Protein AF-A0A848WI42-F1 (afdb_monomer_lite)

Radius of gyration: 20.09 Å; chains: 1; bounding box: 35×36×58 Å

Sequence (71 aa):
MQHTLQNQIARIVVDRHLSLHDAESVILNKVTLTLSPVARSRCKDSHDRLCKAIKEDRHIYGLTTGFGPLA

Secondary structure (DSSP, 8-state):
---------EEEEESS---HHHHHHHHTTSEEEEE-HHHHHHHHHHHHHHHHHHHTT---TTTSS-SGGG-

pLDDT: mean 91.27, std 14.63, range [41.84, 98.88]

Foldseek 3Di:
DDPPPPPPQAEDEDEPDDDPVNVVCVVVSSHYYDYDPVNVVVVVVVVVVVVVCLVVCHPDAPRNFDDDPGD

Structure (mmCIF, N/CA/C/O backbone):
data_AF-A0A848WI42-F1
#
_entry.id   AF-A0A848WI42-F1
#
loop_
_atom_site.group_PDB
_atom_site.id
_atom_site.type_symbol
_atom_site.label_atom_id
_atom_site.label_alt_id
_atom_site.label_comp_id
_atom_site.label_asym_id
_atom_site.label_entity_id
_atom_site.label_seq_id
_atom_site.pdbx_PDB_ins_code
_atom_site.Cartn_x
_atom_site.Cartn_y
_atom_site.Cartn_z
_atom_site.occupancy
_atom_site.B_iso_or_equiv
_atom_site.auth_seq_id
_atom_site.auth_comp_id
_atom_site.auth_asym_id
_atom_site.auth_atom_id
_atom_site.pdbx_PDB_model_num
ATOM 1 N N . MET A 1 1 ? -11.382 -22.479 38.915 1.00 41.84 1 MET A N 1
ATOM 2 C CA . MET A 1 1 ? -11.871 -22.057 37.585 1.00 41.84 1 MET A CA 1
ATOM 3 C C . MET A 1 1 ? -11.288 -20.684 37.288 1.00 41.84 1 MET A C 1
ATOM 5 O O . MET A 1 1 ? -11.781 -19.696 37.809 1.00 41.84 1 MET A O 1
ATOM 9 N N . GLN A 1 2 ? -10.160 -20.636 36.576 1.00 44.34 2 GLN A N 1
ATOM 10 C CA . GLN A 1 2 ? -9.507 -19.384 36.183 1.00 44.34 2 GLN A CA 1
ATOM 11 C C . GLN A 1 2 ? -10.171 -18.890 34.894 1.00 44.34 2 GLN A C 1
ATOM 13 O O . GLN A 1 2 ? -10.085 -19.554 33.865 1.00 44.34 2 GLN A O 1
ATOM 18 N N . HIS A 1 3 ? -10.868 -17.757 34.957 1.00 46.31 3 HIS A N 1
ATOM 19 C CA . HIS A 1 3 ? -11.377 -17.082 33.768 1.00 46.31 3 HIS A CA 1
ATOM 20 C C . HIS A 1 3 ? -10.201 -16.438 33.030 1.00 46.31 3 HIS A C 1
ATOM 22 O O . HIS A 1 3 ? -9.692 -15.396 33.438 1.00 46.31 3 HIS A O 1
ATOM 28 N N . THR A 1 4 ? -9.753 -17.062 31.943 1.00 50.22 4 THR A N 1
ATOM 29 C CA . THR A 1 4 ? -8.851 -16.432 30.978 1.00 50.22 4 THR A CA 1
ATOM 30 C C . THR A 1 4 ? -9.636 -15.345 30.246 1.00 50.22 4 THR A C 1
ATOM 32 O O . THR A 1 4 ? -10.361 -15.623 29.293 1.00 50.22 4 THR A O 1
ATOM 35 N N . LEU A 1 5 ? -9.535 -14.101 30.714 1.00 54.38 5 LEU A N 1
ATOM 36 C CA . LEU A 1 5 ? -9.980 -12.929 29.965 1.00 54.38 5 LEU A CA 1
ATOM 37 C C . LEU A 1 5 ? -9.103 -12.825 28.710 1.00 54.38 5 LEU A C 1
ATOM 39 O O . LEU A 1 5 ? -7.985 -12.316 28.756 1.00 54.38 5 LEU A O 1
ATOM 43 N N . GLN A 1 6 ? -9.586 -13.358 27.588 1.00 54.50 6 GLN A N 1
ATOM 44 C CA . GLN A 1 6 ? -9.031 -13.054 26.274 1.00 54.50 6 GLN A CA 1
ATOM 45 C C . GLN A 1 6 ? -9.243 -11.562 26.026 1.00 54.50 6 GLN A C 1
ATOM 47 O O . GLN A 1 6 ? -10.325 -11.131 25.636 1.00 54.50 6 GLN A O 1
ATOM 52 N N . ASN A 1 7 ? -8.208 -10.772 26.304 1.00 56.22 7 ASN A N 1
ATOM 53 C CA . ASN A 1 7 ? -8.164 -9.352 25.997 1.00 56.22 7 ASN A CA 1
ATOM 54 C C . ASN A 1 7 ? -8.334 -9.197 24.477 1.00 56.22 7 ASN A C 1
ATOM 56 O O . ASN A 1 7 ? -7.401 -9.431 23.707 1.00 56.22 7 ASN A O 1
ATOM 60 N N . GLN A 1 8 ? -9.545 -8.867 24.028 1.00 67.44 8 GLN A N 1
ATOM 61 C CA . GLN A 1 8 ? -9.801 -8.538 22.632 1.00 67.44 8 GLN A CA 1
ATOM 62 C C . GLN A 1 8 ? -9.164 -7.177 22.356 1.00 67.44 8 GLN A C 1
ATOM 64 O O . GLN A 1 8 ? -9.734 -6.135 22.668 1.00 67.44 8 GLN A O 1
ATOM 69 N N . ILE A 1 9 ? -7.953 -7.187 21.799 1.00 79.44 9 ILE A N 1
ATOM 70 C CA . ILE A 1 9 ? -7.306 -5.967 21.314 1.00 79.44 9 ILE A CA 1
ATOM 71 C C . ILE A 1 9 ? -8.197 -5.383 20.212 1.00 79.44 9 ILE A C 1
ATOM 73 O O . ILE A 1 9 ? -8.510 -6.066 19.232 1.00 79.44 9 ILE A O 1
ATOM 77 N N . ALA A 1 10 ? -8.620 -4.130 20.379 1.00 87.44 10 ALA A N 1
ATOM 78 C CA . ALA A 1 10 ? -9.478 -3.454 19.415 1.00 87.44 10 ALA A CA 1
ATOM 79 C C . ALA A 1 10 ? -8.795 -3.345 18.038 1.00 87.44 10 ALA A C 1
ATOM 81 O O . ALA A 1 10 ? -7.566 -3.374 17.916 1.00 87.44 10 ALA A O 1
ATOM 82 N N . ARG A 1 11 ? -9.595 -3.252 16.973 1.00 94.38 11 ARG A N 1
ATOM 83 C CA . ARG A 1 11 ? -9.106 -3.255 15.589 1.00 94.38 11 ARG A CA 1
ATOM 84 C C . ARG A 1 11 ? -9.614 -2.043 14.828 1.00 94.38 11 ARG A C 1
ATOM 86 O O . ARG A 1 11 ? -10.816 -1.809 14.775 1.00 94.38 11 ARG A O 1
ATOM 93 N N . ILE A 1 12 ? -8.696 -1.347 14.169 1.00 95.31 12 ILE A N 1
ATOM 94 C CA . ILE A 1 12 ? -8.997 -0.263 13.236 1.00 95.31 12 ILE A CA 1
ATOM 95 C C . ILE A 1 12 ? -8.893 -0.807 11.807 1.00 95.31 12 ILE A C 1
ATOM 97 O O . ILE A 1 12 ? -7.921 -1.478 11.442 1.00 95.31 12 ILE A O 1
ATOM 101 N N . VAL A 1 13 ? -9.910 -0.526 10.990 1.00 96.69 13 VAL A N 1
ATOM 102 C CA . VAL A 1 13 ? -9.922 -0.848 9.558 1.00 96.69 13 VAL A CA 1
ATOM 103 C C . VAL A 1 13 ? -9.556 0.410 8.778 1.00 96.69 13 VAL A C 1
ATOM 105 O O . VAL A 1 13 ? -10.327 1.364 8.719 1.00 96.69 13 VAL A O 1
ATOM 108 N N . VAL A 1 14 ? -8.371 0.411 8.180 1.00 97.06 14 VAL A N 1
ATOM 109 C CA . VAL A 1 14 ? -7.800 1.562 7.476 1.00 97.06 14 VAL A CA 1
ATOM 110 C C . VAL A 1 14 ? -8.205 1.536 6.009 1.00 97.06 14 VAL A C 1
ATOM 112 O O . VAL A 1 14 ? -8.000 0.534 5.324 1.00 97.06 14 VAL A O 1
ATOM 115 N N . ASP A 1 15 ? -8.729 2.657 5.509 1.00 97.12 15 ASP A N 1
ATOM 116 C CA . ASP A 1 15 ? -8.967 2.855 4.076 1.00 97.12 15 ASP A CA 1
ATOM 117 C C . ASP A 1 15 ? -8.092 3.967 3.483 1.00 97.12 15 ASP A C 1
ATOM 119 O O . ASP A 1 15 ? -7.205 3.700 2.671 1.00 97.12 15 ASP A O 1
ATOM 123 N N . ARG A 1 16 ? -8.345 5.220 3.876 1.00 97.25 16 ARG A N 1
ATOM 124 C CA . ARG A 1 16 ? -7.621 6.408 3.381 1.00 97.25 16 ARG A CA 1
ATOM 125 C C . ARG A 1 16 ? -7.074 7.302 4.484 1.00 97.25 16 ARG A C 1
ATOM 127 O O . ARG A 1 16 ? -6.057 7.948 4.272 1.00 97.25 16 ARG A O 1
ATOM 134 N N . HIS A 1 17 ? -7.761 7.363 5.619 1.00 96.19 17 HIS A N 1
ATOM 135 C CA . HIS A 1 17 ? -7.448 8.274 6.710 1.00 96.19 17 HIS A CA 1
ATOM 136 C C . HIS A 1 17 ? -7.127 7.500 7.988 1.00 96.19 17 HIS A C 1
ATOM 138 O O . HIS A 1 17 ? -7.715 6.450 8.247 1.00 96.19 17 HIS A O 1
ATOM 144 N N . LEU A 1 18 ? -6.210 8.063 8.768 1.00 95.56 18 LEU A N 1
ATOM 145 C CA . LEU A 1 18 ? -5.905 7.723 10.150 1.00 95.56 18 LEU A CA 1
ATOM 146 C C . LEU A 1 18 ? -5.733 9.045 10.894 1.00 95.56 18 LEU A C 1
ATOM 148 O O . LEU A 1 18 ? -5.041 9.941 10.398 1.00 95.56 18 LEU A O 1
ATOM 152 N N . SER A 1 19 ? -6.348 9.167 12.065 1.00 96.88 19 SER A N 1
ATOM 153 C CA . SER A 1 19 ? -6.116 10.317 12.933 1.00 96.88 19 SER A CA 1
ATOM 154 C C . SER A 1 19 ? -4.801 10.157 13.709 1.00 96.88 19 SER A C 1
ATOM 156 O O . SER A 1 19 ? -4.245 9.060 13.812 1.00 96.88 19 SER A O 1
ATOM 158 N N . LEU A 1 20 ? -4.307 11.245 14.311 1.00 97.56 20 LEU A N 1
ATOM 159 C CA . LEU A 1 20 ? -3.149 11.173 15.215 1.00 97.56 20 LEU A CA 1
ATOM 160 C C . LEU A 1 20 ? -3.434 10.294 16.442 1.00 97.56 20 LEU A C 1
ATOM 162 O O . LEU A 1 20 ? -2.544 9.592 16.913 1.00 97.56 20 LEU A O 1
ATOM 166 N N . HIS A 1 21 ? -4.679 10.295 16.920 1.00 96.38 21 HIS A N 1
ATOM 167 C CA . HIS A 1 21 ? -5.100 9.454 18.036 1.00 96.38 21 HIS A CA 1
ATOM 168 C C . HIS A 1 21 ? -5.064 7.959 17.685 1.00 96.38 21 HIS A C 1
ATOM 170 O O . HIS A 1 21 ? -4.617 7.136 18.489 1.00 96.38 21 HIS A O 1
ATOM 176 N N . ASP A 1 22 ? -5.477 7.600 16.466 1.00 95.19 22 ASP A N 1
ATOM 177 C CA . ASP A 1 22 ? -5.365 6.224 15.974 1.00 95.19 22 ASP A CA 1
ATOM 178 C C . ASP A 1 22 ? -3.895 5.800 15.885 1.00 95.19 22 ASP A C 1
ATOM 180 O O . ASP A 1 22 ? -3.535 4.708 16.323 1.00 95.19 22 ASP A O 1
ATOM 184 N N . ALA A 1 23 ? -3.029 6.679 15.367 1.00 95.69 23 ALA A N 1
ATOM 185 C CA . ALA A 1 23 ? -1.596 6.418 15.263 1.00 95.69 23 ALA A CA 1
ATOM 186 C C . ALA A 1 23 ? -0.947 6.199 16.641 1.00 95.69 23 ALA A C 1
ATOM 188 O O . ALA A 1 23 ? -0.217 5.225 16.827 1.00 95.69 23 ALA A O 1
ATOM 189 N N . GLU A 1 24 ? -1.256 7.050 17.622 1.00 97.56 24 GLU A N 1
ATOM 190 C CA . GLU A 1 24 ? -0.790 6.887 19.002 1.00 97.56 24 GLU A CA 1
ATOM 191 C C . GLU A 1 24 ? -1.272 5.555 19.595 1.00 97.56 24 GLU A C 1
ATOM 193 O O . GLU A 1 24 ? -0.494 4.813 20.198 1.00 97.56 24 GLU A O 1
ATOM 198 N N . SER A 1 25 ? -2.540 5.206 19.374 1.00 95.38 25 SER A N 1
ATOM 199 C CA . SER A 1 25 ? -3.123 3.961 19.880 1.00 95.38 25 SER A CA 1
ATOM 200 C C . SER A 1 25 ? -2.440 2.717 19.307 1.00 95.38 25 SER A C 1
ATOM 202 O O . SER A 1 25 ? -2.274 1.727 20.022 1.00 95.38 25 SER A O 1
ATOM 204 N N . VAL A 1 26 ? -2.010 2.766 18.043 1.00 95.00 26 VAL A N 1
ATOM 205 C CA . VAL A 1 26 ? -1.223 1.699 17.407 1.00 95.00 26 VAL A CA 1
ATOM 206 C C . VAL A 1 26 ? 0.173 1.611 18.025 1.00 95.00 26 VAL A C 1
ATOM 208 O O . VAL A 1 26 ? 0.592 0.523 18.410 1.00 95.00 26 VAL A O 1
ATOM 211 N N . ILE A 1 27 ? 0.873 2.741 18.173 1.00 96.25 27 ILE A N 1
ATOM 212 C CA . ILE A 1 27 ? 2.232 2.798 18.748 1.00 96.25 27 ILE A CA 1
ATOM 213 C C . ILE A 1 27 ? 2.246 2.265 20.187 1.00 96.25 27 ILE A C 1
ATOM 215 O O . ILE A 1 27 ? 3.156 1.535 20.578 1.00 96.25 27 ILE A O 1
ATOM 219 N N . LEU A 1 28 ? 1.212 2.588 20.965 1.00 96.00 28 LEU A N 1
ATOM 220 C CA . LEU A 1 28 ? 1.047 2.127 22.343 1.00 96.00 28 LEU A CA 1
ATOM 221 C C . LEU A 1 28 ? 0.480 0.698 22.450 1.00 96.00 28 LEU A C 1
ATOM 223 O O . LEU A 1 28 ? 0.133 0.271 23.551 1.00 96.00 28 LEU A O 1
ATOM 227 N N . ASN A 1 29 ? 0.372 -0.042 21.339 1.00 92.31 29 ASN A N 1
ATOM 228 C CA . ASN A 1 29 ? -0.147 -1.414 21.267 1.00 92.31 29 ASN A CA 1
ATOM 229 C C 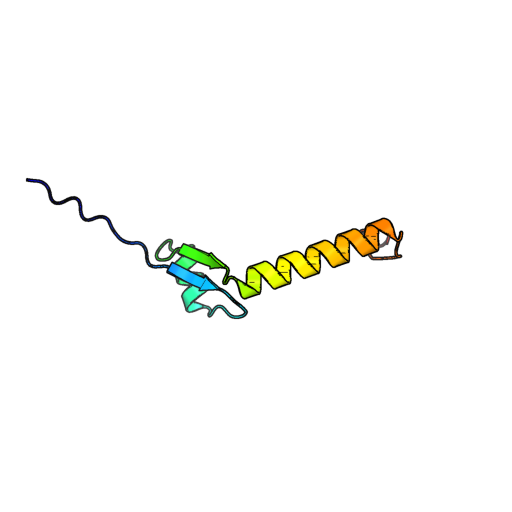. ASN A 1 29 ? -1.569 -1.586 21.842 1.00 92.31 29 ASN A C 1
ATOM 231 O O . ASN A 1 29 ? -1.938 -2.666 22.304 1.00 92.31 29 ASN A O 1
ATOM 235 N N . LYS A 1 30 ? -2.387 -0.525 21.811 1.00 93.81 30 LYS A N 1
ATOM 236 C CA . LYS A 1 30 ? -3.783 -0.547 22.286 1.00 93.81 30 LYS A CA 1
ATOM 237 C C . LYS A 1 30 ? -4.744 -1.101 21.236 1.00 93.81 30 LYS A C 1
ATOM 239 O O . LYS A 1 30 ? -5.811 -1.605 21.581 1.00 93.81 30 LYS A O 1
ATOM 244 N N . VAL A 1 31 ? -4.375 -0.994 19.960 1.00 95.69 31 VAL A N 1
ATOM 245 C CA . VAL A 1 31 ? -5.181 -1.435 18.817 1.00 95.69 31 VAL A CA 1
ATOM 246 C C . VAL A 1 31 ? -4.313 -2.115 17.762 1.00 95.69 31 VAL A C 1
ATOM 248 O O . VAL A 1 31 ? -3.115 -1.861 17.662 1.00 95.69 31 VAL A O 1
ATOM 251 N N . THR A 1 32 ? -4.932 -2.949 16.930 1.00 95.25 32 THR A N 1
ATOM 252 C CA . THR A 1 32 ? -4.319 -3.510 15.716 1.00 95.25 32 THR A CA 1
ATOM 253 C C . THR A 1 32 ? -4.890 -2.859 14.461 1.00 95.25 32 THR A C 1
ATOM 255 O O . THR A 1 32 ? -6.047 -2.434 14.442 1.00 95.25 32 THR A O 1
ATOM 258 N N . LEU A 1 33 ? -4.096 -2.808 13.388 1.00 95.56 33 LEU A N 1
ATOM 259 C CA . LEU A 1 33 ? -4.534 -2.307 12.086 1.00 95.56 33 LEU A CA 1
ATOM 260 C C . LEU A 1 33 ? -4.863 -3.448 11.124 1.00 95.56 33 LEU A C 1
ATOM 262 O O . LEU A 1 33 ? -4.174 -4.465 11.069 1.00 95.56 33 LEU A O 1
ATOM 266 N N . THR A 1 34 ? -5.883 -3.233 10.302 1.00 96.50 34 THR A N 1
ATOM 267 C CA . THR A 1 34 ? -6.158 -4.040 9.107 1.00 96.50 34 THR A CA 1
ATOM 268 C C . THR A 1 34 ? -6.513 -3.130 7.942 1.00 96.50 34 THR A C 1
ATOM 270 O O . THR A 1 34 ? -7.051 -2.047 8.146 1.00 96.50 34 THR A O 1
ATOM 273 N N . LEU A 1 35 ? -6.217 -3.552 6.713 1.00 97.62 35 LEU A N 1
ATOM 274 C CA . LEU A 1 35 ? -6.633 -2.814 5.521 1.00 97.62 35 LEU A CA 1
ATOM 275 C C . LEU A 1 35 ? -8.082 -3.135 5.168 1.00 97.62 35 LEU A C 1
A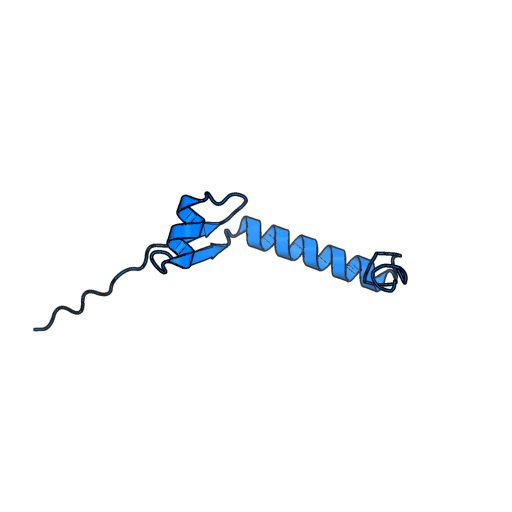TOM 277 O O . LEU A 1 35 ? -8.480 -4.304 5.168 1.00 97.62 35 LEU A O 1
ATOM 281 N N . SER A 1 36 ? -8.829 -2.107 4.774 1.00 98.19 36 SER A N 1
ATOM 282 C CA . SER A 1 36 ? -10.116 -2.289 4.117 1.00 98.19 36 SER A CA 1
ATOM 283 C C . SER A 1 36 ? -9.932 -3.108 2.823 1.00 98.19 36 SER A C 1
ATOM 285 O O . SER A 1 36 ? -8.872 -3.042 2.178 1.00 98.19 36 SER A O 1
ATOM 287 N N . PRO A 1 37 ? -10.956 -3.858 2.381 1.00 98.31 37 PRO A N 1
ATOM 288 C CA . PRO A 1 37 ? -10.909 -4.551 1.095 1.00 98.31 37 PRO A CA 1
ATOM 289 C C . PRO A 1 37 ? -10.636 -3.603 -0.083 1.00 98.31 37 PRO A C 1
ATOM 291 O O . PRO A 1 37 ? -9.883 -3.939 -0.996 1.00 98.31 37 PRO A O 1
ATOM 294 N N . VAL A 1 38 ? -11.191 -2.388 -0.037 1.00 98.19 38 VAL A N 1
ATOM 295 C CA . VAL A 1 38 ? -11.031 -1.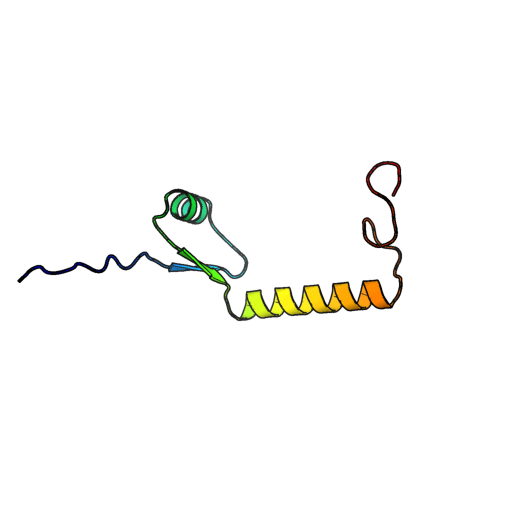393 -1.106 1.00 98.19 38 VAL A CA 1
ATOM 296 C C . VAL A 1 38 ? -9.605 -0.840 -1.133 1.00 98.19 38 VAL A C 1
ATOM 298 O O . VAL A 1 38 ? -9.022 -0.709 -2.208 1.00 98.19 38 VAL A O 1
ATOM 301 N N . ALA A 1 39 ? -8.999 -0.570 0.026 1.00 98.50 39 ALA A N 1
ATOM 302 C CA . ALA A 1 39 ? -7.598 -0.166 0.114 1.00 98.50 39 ALA A CA 1
ATOM 303 C C . ALA A 1 39 ? -6.673 -1.249 -0.440 1.00 98.50 39 ALA A C 1
ATOM 305 O O . ALA A 1 39 ? -5.801 -0.949 -1.256 1.00 98.50 39 ALA A O 1
ATOM 306 N N . ARG A 1 40 ? -6.922 -2.515 -0.081 1.00 98.56 40 ARG A N 1
ATOM 307 C CA . ARG A 1 40 ? -6.181 -3.659 -0.627 1.00 98.56 40 ARG A CA 1
ATOM 308 C C . ARG A 1 40 ? -6.280 -3.723 -2.154 1.00 98.56 40 ARG A C 1
ATOM 310 O O . ARG A 1 40 ? -5.256 -3.913 -2.807 1.00 98.56 40 ARG A O 1
ATOM 317 N N . SER A 1 41 ? -7.472 -3.515 -2.719 1.00 98.62 41 SER A N 1
ATOM 318 C CA . SER A 1 41 ? -7.664 -3.459 -4.175 1.00 98.62 41 SER A CA 1
ATOM 319 C C . SER A 1 41 ? -6.854 -2.329 -4.812 1.00 98.62 41 SER A C 1
ATOM 321 O O . SER A 1 41 ? -6.111 -2.573 -5.756 1.00 98.62 41 SER A O 1
ATOM 323 N N . ARG A 1 42 ? -6.904 -1.109 -4.258 1.00 98.69 42 ARG A N 1
ATOM 324 C CA . ARG A 1 42 ? -6.145 0.036 -4.796 1.00 98.69 42 ARG A CA 1
ATOM 325 C C . ARG A 1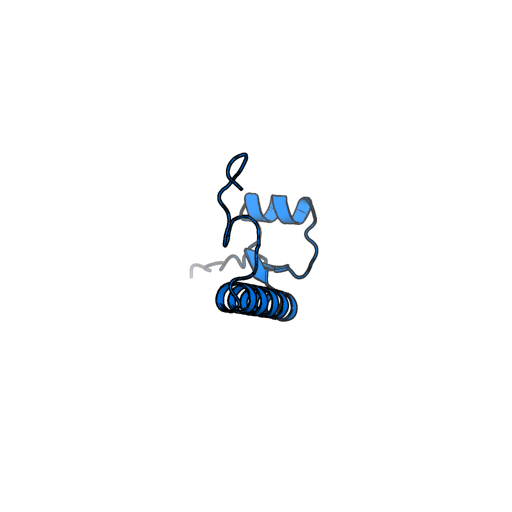 42 ? -4.632 -0.194 -4.759 1.00 98.69 42 ARG A C 1
ATOM 327 O O . ARG A 1 42 ? -3.938 0.177 -5.704 1.00 98.69 42 ARG A O 1
ATOM 334 N N . CYS A 1 43 ? -4.118 -0.811 -3.694 1.00 98.69 43 CYS A N 1
ATOM 335 C CA . CYS A 1 43 ? -2.706 -1.187 -3.606 1.00 98.69 43 CYS A CA 1
ATOM 336 C C . CYS A 1 43 ? -2.333 -2.223 -4.675 1.00 98.69 43 CYS A C 1
ATOM 338 O O . CYS A 1 43 ? -1.295 -2.072 -5.318 1.00 98.69 43 CYS A O 1
ATOM 340 N N . LYS A 1 44 ? -3.191 -3.227 -4.908 1.00 98.81 44 LYS A N 1
ATOM 341 C CA . LYS A 1 44 ? -2.996 -4.203 -5.987 1.00 98.81 44 LYS A CA 1
ATOM 342 C C . LYS A 1 44 ? -2.978 -3.529 -7.362 1.00 98.81 44 LYS A C 1
ATOM 344 O O . LYS A 1 44 ? -2.046 -3.756 -8.126 1.00 98.81 44 LYS A O 1
ATOM 349 N N . ASP A 1 45 ? -3.939 -2.656 -7.646 1.00 98.81 45 ASP A N 1
ATOM 350 C CA . ASP A 1 45 ? -4.002 -1.950 -8.929 1.00 98.81 45 ASP A CA 1
ATOM 351 C C . ASP A 1 45 ? -2.762 -1.073 -9.152 1.00 98.81 45 ASP A C 1
ATOM 353 O O . ASP A 1 45 ? -2.229 -1.001 -10.259 1.00 98.81 45 ASP A O 1
ATOM 357 N N . SER A 1 46 ? -2.272 -0.409 -8.100 1.00 98.81 46 SER A N 1
ATOM 358 C CA . SER A 1 46 ? -1.043 0.389 -8.166 1.00 98.81 46 SER A CA 1
ATOM 359 C C . SER A 1 46 ? 0.188 -0.474 -8.442 1.00 98.81 46 SER A C 1
ATOM 361 O O . SER A 1 46 ? 1.038 -0.084 -9.242 1.00 98.81 46 SER A O 1
ATOM 363 N N . HIS A 1 47 ? 0.281 -1.642 -7.805 1.00 98.81 47 HIS A N 1
ATOM 364 C CA . HIS A 1 47 ? 1.353 -2.600 -8.049 1.00 98.81 47 HIS A CA 1
ATOM 365 C C . HIS A 1 47 ? 1.330 -3.102 -9.500 1.00 98.81 47 HIS A C 1
ATOM 367 O O . HIS A 1 47 ? 2.351 -3.073 -10.181 1.00 98.81 47 HIS A O 1
ATOM 373 N N . ASP A 1 48 ? 0.159 -3.475 -10.014 1.00 98.88 48 ASP A N 1
ATOM 374 C CA . ASP A 1 48 ? 0.026 -3.972 -11.385 1.00 98.88 48 ASP A CA 1
ATOM 375 C C . ASP A 1 48 ? 0.404 -2.891 -12.420 1.00 98.88 48 ASP A C 1
ATOM 377 O O . ASP A 1 48 ? 1.065 -3.187 -13.421 1.00 98.88 48 ASP A O 1
ATOM 381 N N . ARG A 1 49 ? 0.074 -1.617 -12.153 1.00 98.75 49 ARG A N 1
ATOM 382 C CA . ARG A 1 49 ? 0.524 -0.472 -12.970 1.00 98.75 49 ARG A CA 1
ATOM 383 C C . ARG A 1 49 ? 2.042 -0.304 -12.954 1.00 98.75 49 ARG A C 1
ATOM 385 O O . ARG A 1 49 ? 2.620 -0.055 -14.010 1.00 98.75 49 ARG A O 1
ATOM 392 N N . LEU A 1 50 ? 2.677 -0.445 -11.790 1.00 98.69 50 LEU A N 1
ATOM 393 C CA . LEU A 1 50 ? 4.134 -0.387 -11.666 1.00 98.69 50 LEU A CA 1
ATOM 394 C C . LEU A 1 50 ? 4.794 -1.521 -12.461 1.00 98.69 50 LEU A C 1
ATOM 396 O O . LEU A 1 50 ? 5.680 -1.264 -13.272 1.00 98.69 50 LEU A O 1
ATOM 400 N N . CYS A 1 51 ? 4.317 -2.758 -12.306 1.00 98.69 51 CYS A N 1
ATOM 401 C CA . CYS A 1 51 ? 4.827 -3.898 -13.068 1.00 98.69 51 CYS A CA 1
ATOM 402 C C . CYS A 1 51 ? 4.676 -3.700 -14.579 1.00 98.69 51 CYS A C 1
ATOM 404 O O . CYS A 1 51 ? 5.573 -4.065 -15.336 1.00 98.69 51 CYS A O 1
ATOM 406 N N . LYS A 1 52 ? 3.555 -3.125 -15.029 1.00 98.62 52 LYS A N 1
ATOM 407 C CA . LYS A 1 52 ? 3.363 -2.772 -16.437 1.00 98.62 52 LYS A CA 1
ATOM 408 C C . LYS A 1 52 ? 4.402 -1.746 -16.897 1.00 98.62 52 LYS A C 1
ATOM 410 O O . LYS A 1 52 ? 5.033 -1.966 -17.921 1.00 98.62 52 LYS A O 1
ATOM 415 N N . ALA A 1 53 ? 4.624 -0.686 -16.122 1.00 98.38 53 ALA A N 1
ATOM 416 C CA . ALA A 1 53 ? 5.599 0.344 -16.467 1.00 98.38 53 ALA A CA 1
ATOM 417 C C . ALA A 1 53 ? 7.037 -0.192 -16.566 1.00 98.38 53 ALA A C 1
ATOM 419 O O . ALA A 1 53 ? 7.768 0.212 -17.464 1.00 98.38 53 ALA A O 1
ATOM 420 N N . ILE A 1 54 ? 7.408 -1.133 -15.692 1.00 98.44 54 ILE A N 1
ATOM 421 C CA . ILE A 1 54 ? 8.703 -1.829 -15.744 1.00 98.44 54 ILE A CA 1
ATOM 422 C C . ILE A 1 54 ? 8.818 -2.675 -17.020 1.00 98.44 54 ILE A C 1
ATOM 424 O O . ILE A 1 54 ? 9.836 -2.629 -17.697 1.00 98.44 54 ILE A O 1
ATOM 428 N N . LYS A 1 55 ? 7.770 -3.430 -17.383 1.00 98.44 55 LYS A N 1
ATOM 429 C CA . LYS A 1 55 ? 7.762 -4.249 -18.613 1.00 98.44 55 LYS A CA 1
ATOM 430 C C . LYS A 1 55 ? 7.863 -3.418 -19.891 1.00 98.44 55 LYS A C 1
ATOM 432 O O . LYS A 1 55 ? 8.366 -3.906 -20.893 1.00 98.44 55 LYS A O 1
ATOM 437 N N . GLU A 1 56 ? 7.336 -2.202 -19.854 1.00 98.31 56 GLU A N 1
ATOM 438 C CA . GLU A 1 56 ? 7.362 -1.246 -20.960 1.00 98.31 56 GLU A CA 1
ATOM 439 C C . GLU A 1 56 ? 8.663 -0.422 -21.009 1.00 98.31 56 GLU A C 1
ATOM 441 O O . GLU A 1 56 ? 8.749 0.484 -21.831 1.00 98.31 56 GLU A O 1
ATOM 446 N N . ASP A 1 57 ? 9.639 -0.704 -20.132 1.00 96.81 57 ASP A N 1
ATOM 447 C CA . ASP A 1 57 ? 10.904 0.038 -19.988 1.00 96.81 57 ASP A CA 1
ATOM 448 C C . ASP A 1 57 ? 10.700 1.561 -19.930 1.00 96.81 57 ASP A C 1
ATOM 450 O O . ASP A 1 57 ? 11.351 2.367 -20.599 1.00 96.81 57 ASP A O 1
ATOM 454 N N . ARG A 1 58 ? 9.691 1.980 -19.161 1.00 97.88 58 ARG A N 1
ATOM 455 C CA . ARG A 1 58 ? 9.327 3.393 -19.081 1.00 97.88 58 ARG A CA 1
ATOM 456 C C . ARG A 1 58 ? 10.374 4.169 -18.297 1.00 97.88 58 ARG A C 1
ATOM 458 O O . ARG A 1 58 ? 10.699 3.793 -17.176 1.00 97.88 58 ARG A O 1
ATOM 465 N N . HIS A 1 59 ? 10.769 5.326 -18.830 1.00 97.75 59 HIS A N 1
ATOM 466 C CA . HIS A 1 59 ? 11.689 6.241 -18.160 1.00 97.75 59 HIS A CA 1
ATOM 467 C C . HIS A 1 59 ? 11.075 6.831 -16.877 1.00 97.75 59 HIS A C 1
ATOM 469 O O . HIS A 1 59 ? 10.264 7.759 -16.931 1.00 97.75 59 HIS A O 1
ATOM 475 N N . ILE A 1 60 ? 11.411 6.244 -15.725 1.00 97.81 60 ILE A N 1
ATOM 476 C CA . ILE A 1 60 ? 10.849 6.574 -14.408 1.00 97.81 60 ILE A CA 1
ATOM 477 C C . ILE A 1 60 ? 11.971 6.578 -13.363 1.00 97.81 60 ILE A C 1
ATOM 479 O O . ILE A 1 60 ? 12.748 5.624 -13.272 1.00 97.81 60 ILE A O 1
ATOM 483 N N . TYR A 1 61 ? 11.997 7.631 -12.538 1.00 97.81 61 TYR A N 1
ATOM 484 C CA . TYR A 1 61 ? 12.970 7.803 -11.458 1.00 97.81 61 TYR A CA 1
ATOM 485 C C . TYR A 1 61 ? 13.045 6.571 -10.544 1.00 97.81 61 TYR A C 1
ATOM 487 O O . TYR A 1 61 ? 12.028 6.117 -10.012 1.00 97.81 61 TYR A O 1
ATOM 495 N N . GLY A 1 62 ? 14.255 6.053 -10.343 1.00 96.38 62 GLY A N 1
ATOM 496 C CA . GLY A 1 62 ? 14.545 4.909 -9.479 1.00 96.38 62 GLY A CA 1
ATOM 497 C C . GLY A 1 62 ? 14.110 3.548 -10.030 1.00 96.38 62 GLY A C 1
ATOM 498 O O . GLY A 1 62 ? 14.274 2.548 -9.333 1.00 96.38 62 GLY A O 1
ATOM 499 N N . LEU A 1 63 ? 13.564 3.492 -11.251 1.00 96.81 63 LEU A N 1
ATOM 500 C CA . LEU A 1 63 ? 13.309 2.238 -11.971 1.00 96.81 63 LEU A CA 1
ATOM 501 C C . LEU A 1 63 ? 14.305 2.054 -13.115 1.00 96.81 63 LEU A C 1
ATOM 503 O O . LEU A 1 63 ? 14.981 1.034 -13.184 1.00 96.81 63 LEU A O 1
ATOM 507 N N . THR A 1 64 ? 14.409 3.056 -13.987 1.00 96.38 64 THR A N 1
ATOM 508 C CA . THR A 1 64 ? 15.280 3.043 -15.178 1.00 96.38 64 THR A CA 1
ATOM 509 C C . THR A 1 64 ? 16.326 4.159 -15.134 1.00 96.38 64 THR A C 1
ATOM 511 O O . THR A 1 64 ? 16.918 4.508 -16.151 1.00 96.38 64 THR A O 1
ATOM 514 N N . THR A 1 65 ? 16.501 4.781 -13.972 1.00 97.00 65 THR A N 1
ATOM 515 C CA . THR A 1 65 ? 17.472 5.847 -13.719 1.00 97.00 65 THR A CA 1
ATOM 516 C C . THR A 1 6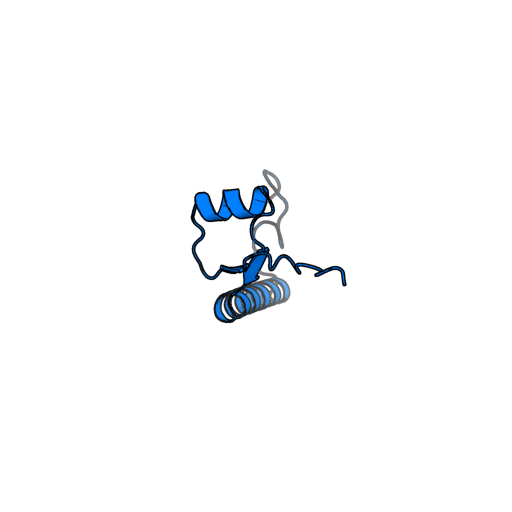5 ? 18.331 5.485 -12.512 1.00 97.00 65 THR A C 1
ATOM 518 O O . THR A 1 65 ? 17.982 4.578 -11.753 1.00 97.00 65 THR A O 1
ATOM 521 N N . GLY A 1 66 ? 19.412 6.231 -12.273 1.00 94.94 66 GLY A N 1
ATOM 522 C CA . GLY A 1 66 ? 20.047 6.244 -10.957 1.00 94.94 66 GLY A CA 1
ATOM 523 C C . GLY A 1 66 ? 19.208 7.001 -9.919 1.00 94.94 66 GLY A C 1
ATOM 524 O O . GLY A 1 66 ? 18.017 7.262 -10.108 1.00 94.94 66 GLY A O 1
ATOM 525 N N . PHE A 1 67 ? 19.839 7.363 -8.804 1.00 97.81 67 PHE A N 1
ATOM 526 C CA . PHE A 1 67 ? 19.216 8.112 -7.710 1.00 97.81 67 PHE A CA 1
ATOM 527 C C . PHE A 1 67 ? 19.963 9.429 -7.461 1.00 97.81 67 PHE A C 1
ATOM 529 O O . PHE A 1 67 ? 21.174 9.517 -7.677 1.00 97.81 67 PHE A O 1
ATOM 536 N N . GLY A 1 68 ? 19.262 10.445 -6.950 1.00 95.19 68 GLY A N 1
ATOM 537 C CA . GLY A 1 68 ? 19.863 11.741 -6.623 1.00 95.19 68 GLY A CA 1
ATOM 538 C C . GLY A 1 68 ? 20.454 12.429 -7.866 1.00 95.19 68 GLY A C 1
ATOM 539 O O . GLY A 1 68 ? 19.783 12.466 -8.892 1.00 95.19 68 GLY A O 1
ATOM 540 N N . PRO A 1 69 ? 21.695 12.953 -7.816 1.00 95.19 69 PRO A N 1
ATOM 541 C CA . PRO A 1 69 ? 22.348 13.580 -8.973 1.00 95.19 69 PRO A CA 1
ATOM 542 C C . PRO A 1 69 ? 22.642 12.640 -10.154 1.00 95.19 69 PRO A C 1
ATOM 544 O O . PRO A 1 69 ? 23.069 13.114 -11.200 1.00 95.19 69 PRO A O 1
ATOM 547 N N . LEU A 1 70 ? 22.481 11.324 -9.970 1.00 88.44 70 LEU A N 1
ATOM 548 C CA . LEU A 1 70 ? 22.732 10.297 -10.989 1.00 88.44 70 LEU A CA 1
ATOM 549 C C . LEU A 1 70 ? 21.440 9.757 -11.621 1.00 88.44 70 LEU A C 1
ATOM 551 O O . LEU A 1 70 ? 21.477 8.723 -12.291 1.00 88.44 70 LEU A O 1
ATOM 555 N N . ALA A 1 71 ? 20.301 10.387 -11.334 1.00 83.75 71 ALA A N 1
ATOM 556 C CA . ALA A 1 71 ? 19.023 10.040 -11.937 1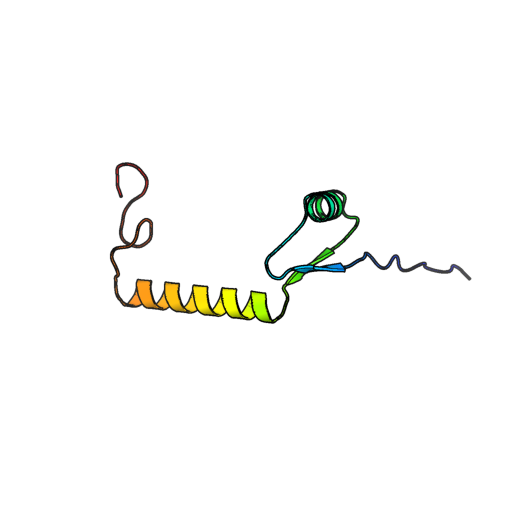.00 83.75 71 ALA A CA 1
ATOM 557 C C . ALA A 1 71 ? 18.862 10.621 -13.345 1.00 83.75 71 ALA A C 1
ATOM 559 O O . ALA A 1 71 ? 19.372 11.734 -13.587 1.00 83.75 71 ALA A O 1
#